Protein AF-A0A1G9PN76-F1 (afdb_monomer)

Organism: NCBI:txid682956

Radius of gyration: 14.95 Å; Cα contacts (8 Å, |Δi|>4): 45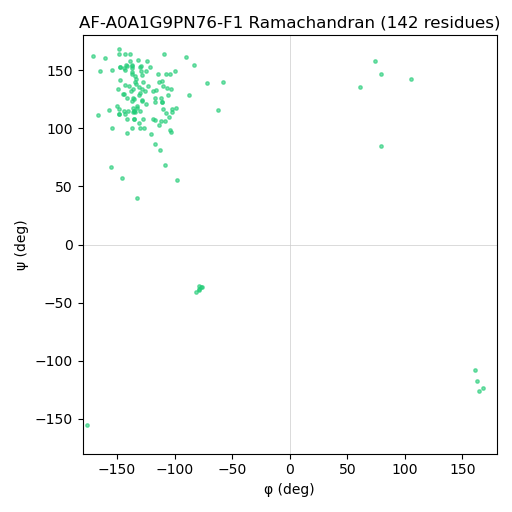3; chains: 1; bounding box: 41×38×33 Å

Sequence (144 aa):
MVYSEITAESTFDFAPSKLNEQMRGKSTFDFAPSELDEEMKGKSTFDFVRSDLNEEMRGKSTFDFVRSELDEQMRGKSTFDFVRSELNEEIKGKSTFDFVRSELNEEMKGKSTFDFVRSELDEEMKGKSTFDFVRSELNKELEH

Foldseek 3Di:
DDEDEEEDAEDDDEDEDEYAYEEAEHEAEEYPEYEYHYEYHYDYEYEHAHYEYEYEYAEHYEYEYAEYEEEYEYHYEYEYEYAEYEYEYEYHEEYEYEYNEYEYAYEYAEEYEYEYAEYEDDYHDNYHYYYDYVDYDDDDDYDD

Structure (mmCIF, N/CA/C/O backbone):
data_AF-A0A1G9PN76-F1
#
_entry.id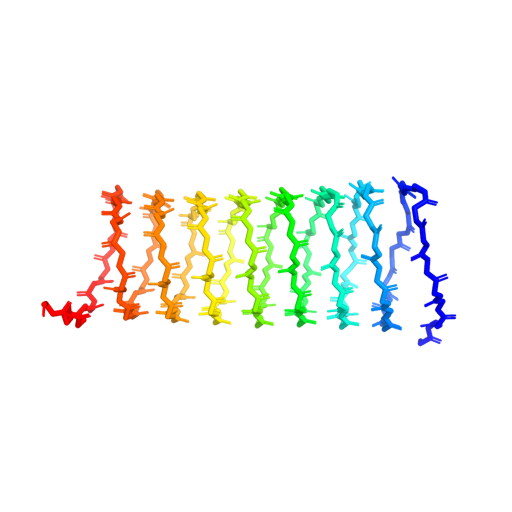   AF-A0A1G9PN76-F1
#
loop_
_atom_site.group_PDB
_atom_site.id
_atom_site.type_symbol
_atom_site.label_atom_id
_atom_site.label_alt_id
_atom_site.label_comp_id
_atom_site.label_asym_id
_atom_site.label_entity_id
_atom_site.label_seq_id
_atom_site.pdbx_PDB_ins_code
_atom_site.Cartn_x
_atom_site.Cartn_y
_atom_site.Cartn_z
_atom_site.occupancy
_atom_site.B_iso_or_equiv
_atom_site.auth_seq_id
_atom_site.auth_comp_id
_atom_site.auth_asym_id
_atom_site.auth_atom_id
_atom_site.pdbx_PDB_model_num
ATOM 1 N N . MET A 1 1 ? 24.007 2.842 1.752 1.00 43.41 1 MET A N 1
ATOM 2 C CA . MET A 1 1 ? 23.333 3.952 2.439 1.00 43.41 1 MET A CA 1
ATOM 3 C C . MET A 1 1 ? 23.432 5.163 1.540 1.00 43.41 1 MET A C 1
ATOM 5 O O . MET A 1 1 ? 24.507 5.740 1.408 1.00 43.41 1 MET A O 1
ATOM 9 N N . VAL A 1 2 ? 22.342 5.429 0.833 1.00 45.22 2 VAL A N 1
ATOM 10 C CA . VAL A 1 2 ? 22.110 6.659 0.072 1.00 45.22 2 VAL A CA 1
ATOM 11 C C . VAL A 1 2 ? 21.118 7.476 0.902 1.00 45.22 2 VAL A C 1
ATOM 13 O O . VAL A 1 2 ? 20.311 6.878 1.610 1.00 45.22 2 VAL A O 1
ATOM 16 N N . TYR A 1 3 ? 21.238 8.800 0.865 1.00 46.28 3 TYR A N 1
ATOM 17 C CA . TYR A 1 3 ? 20.315 9.724 1.520 1.00 46.28 3 TYR A CA 1
ATOM 18 C C . TYR A 1 3 ? 19.859 10.752 0.484 1.00 46.28 3 TYR A C 1
ATOM 20 O O . TYR A 1 3 ? 20.703 11.461 -0.076 1.00 46.28 3 TYR A O 1
ATOM 28 N N . SER A 1 4 ? 18.552 10.868 0.284 1.00 51.44 4 SER A N 1
ATOM 29 C CA . SER A 1 4 ? 17.915 11.923 -0.507 1.00 51.44 4 SER A CA 1
ATOM 30 C C . SER A 1 4 ? 16.637 12.408 0.192 1.00 51.44 4 SER A C 1
ATOM 32 O O . SER A 1 4 ? 16.124 11.788 1.119 1.00 51.44 4 SER A O 1
ATOM 34 N N . GLU A 1 5 ? 16.142 13.569 -0.226 1.00 49.41 5 GLU A N 1
ATOM 35 C CA . GLU A 1 5 ? 14.862 14.125 0.213 1.00 49.41 5 GLU A CA 1
ATOM 36 C C . GLU A 1 5 ? 14.085 14.462 -1.062 1.00 49.41 5 GLU A C 1
ATOM 38 O O . GLU A 1 5 ? 14.466 15.372 -1.805 1.00 49.41 5 GLU A O 1
ATOM 43 N N . ILE A 1 6 ? 13.046 13.683 -1.377 1.00 54.66 6 ILE A N 1
ATOM 44 C CA . ILE A 1 6 ? 12.334 13.781 -2.658 1.00 54.66 6 ILE A CA 1
ATOM 45 C C . ILE A 1 6 ? 10.921 14.339 -2.426 1.00 54.66 6 ILE A C 1
ATOM 47 O O . ILE A 1 6 ? 10.244 14.054 -1.438 1.00 54.66 6 ILE A O 1
ATOM 51 N N . THR A 1 7 ? 10.468 15.201 -3.340 1.00 48.34 7 THR A N 1
ATOM 52 C CA . THR A 1 7 ? 9.266 16.036 -3.163 1.00 48.34 7 THR A CA 1
ATOM 53 C C . THR A 1 7 ? 8.317 16.008 -4.381 1.00 48.34 7 THR A C 1
ATOM 55 O O . THR A 1 7 ? 7.700 17.024 -4.700 1.00 48.34 7 THR A O 1
ATOM 58 N N . ALA A 1 8 ? 8.147 14.812 -4.986 1.00 49.03 8 ALA A N 1
ATOM 59 C CA . ALA A 1 8 ? 7.387 14.466 -6.219 1.00 49.03 8 ALA A CA 1
ATOM 60 C C . ALA A 1 8 ? 8.107 14.780 -7.558 1.00 49.03 8 ALA A C 1
ATOM 62 O O . ALA A 1 8 ? 8.816 15.776 -7.638 1.00 49.03 8 ALA A O 1
ATOM 63 N N . GLU A 1 9 ? 7.969 14.044 -8.677 1.00 51.25 9 GLU A N 1
ATOM 64 C CA . GLU A 1 9 ? 7.242 12.796 -9.037 1.00 51.25 9 GLU A CA 1
ATOM 65 C C . GLU A 1 9 ? 8.240 11.623 -9.263 1.00 51.25 9 GLU A C 1
ATOM 67 O O . GLU A 1 9 ? 9.420 11.895 -9.466 1.00 51.25 9 GLU A O 1
ATOM 72 N N . SER A 1 10 ? 7.816 10.342 -9.287 1.00 50.22 10 SER A N 1
ATOM 73 C CA . SER A 1 10 ? 8.769 9.200 -9.178 1.00 50.22 10 SER A CA 1
ATOM 74 C C . SER A 1 10 ? 8.572 7.982 -10.118 1.00 50.22 10 SER A C 1
ATOM 76 O O . SER A 1 10 ? 7.445 7.627 -10.484 1.00 50.22 10 SER A O 1
ATOM 78 N N . THR A 1 11 ? 9.683 7.317 -10.489 1.00 45.91 11 THR A N 1
ATOM 79 C CA . THR A 1 11 ? 9.830 6.113 -11.364 1.00 45.91 11 THR A CA 1
ATOM 80 C C . THR A 1 11 ? 11.252 5.517 -11.184 1.00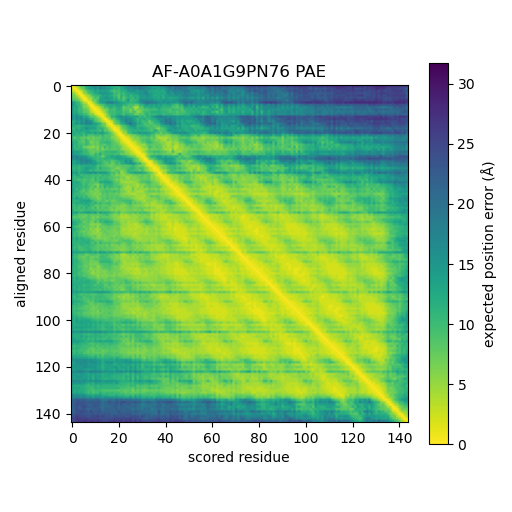 45.91 11 THR A C 1
ATOM 82 O O . THR A 1 11 ? 12.143 6.309 -10.878 1.00 45.91 11 THR A O 1
ATOM 85 N N . PHE A 1 12 ? 11.500 4.194 -11.322 1.00 53.44 12 PHE A N 1
ATOM 86 C CA . PHE A 1 12 ? 12.675 3.557 -10.664 1.00 53.44 12 PHE A CA 1
ATOM 87 C C . PHE A 1 12 ? 13.382 2.348 -11.338 1.00 53.44 12 PHE A C 1
ATOM 89 O O . PHE A 1 12 ? 12.829 1.713 -12.229 1.00 53.44 12 PHE A O 1
ATOM 96 N N . ASP A 1 13 ? 14.604 2.094 -10.824 1.00 47.16 13 ASP A N 1
ATOM 97 C CA . ASP A 1 13 ? 15.635 1.036 -11.013 1.00 47.16 13 ASP A CA 1
ATOM 98 C C . ASP A 1 13 ? 16.568 1.099 -9.751 1.00 47.16 13 ASP A C 1
ATOM 100 O O . ASP A 1 13 ? 16.697 2.189 -9.189 1.00 47.16 13 ASP A O 1
ATOM 104 N N . PHE A 1 14 ? 17.390 0.128 -9.298 1.00 52.97 14 PHE A N 1
ATOM 105 C CA . PHE A 1 14 ? 17.281 -1.341 -9.129 1.00 52.97 14 PHE A CA 1
ATOM 106 C C . PHE A 1 14 ? 18.520 -1.885 -8.326 1.00 52.97 14 PHE A C 1
ATOM 108 O O . PHE A 1 14 ? 19.572 -1.245 -8.320 1.00 52.97 14 PHE A O 1
ATOM 115 N N . ALA A 1 15 ? 18.448 -3.111 -7.762 1.00 49.72 15 ALA A N 1
ATOM 116 C CA . ALA A 1 15 ? 19.549 -3.944 -7.194 1.00 49.72 15 ALA A CA 1
ATOM 117 C C . ALA A 1 15 ? 20.152 -3.533 -5.808 1.00 49.72 15 ALA A C 1
ATOM 119 O O . ALA A 1 15 ? 19.990 -2.393 -5.381 1.00 49.72 15 ALA A O 1
ATOM 120 N N . PRO A 1 16 ? 20.803 -4.454 -5.044 1.00 50.09 16 PRO A N 1
ATOM 121 C CA . PRO A 1 16 ? 20.659 -4.512 -3.585 1.00 50.09 16 PRO A CA 1
ATOM 122 C C . PRO A 1 16 ? 21.129 -3.264 -2.840 1.00 50.09 16 PRO A C 1
ATOM 124 O O . PRO A 1 16 ? 22.319 -2.935 -2.798 1.00 50.09 16 PRO A O 1
ATOM 127 N N . SER A 1 17 ? 20.167 -2.608 -2.197 1.00 52.50 17 SER A N 1
ATOM 128 C CA . SER A 1 17 ? 20.310 -1.282 -1.610 1.00 52.50 17 SER A CA 1
ATOM 129 C C . SER A 1 17 ? 19.729 -1.221 -0.200 1.00 52.50 17 SER A C 1
ATOM 131 O O . SER A 1 17 ? 18.642 -1.732 0.055 1.00 52.50 17 SER A O 1
ATOM 133 N N . LYS A 1 18 ? 20.440 -0.511 0.683 1.00 54.00 18 LYS A N 1
ATOM 134 C CA . LYS A 1 18 ? 19.929 -0.029 1.972 1.00 54.00 18 LYS A CA 1
ATOM 135 C C . LYS A 1 18 ? 19.729 1.484 1.882 1.00 54.00 18 LYS A C 1
ATOM 137 O O . LYS A 1 18 ? 20.725 2.210 1.704 1.00 54.00 18 LYS A O 1
ATOM 142 N N . LEU A 1 19 ? 18.470 1.911 1.945 1.00 57.19 19 LEU A N 1
ATOM 143 C CA . LEU A 1 19 ? 17.972 3.266 1.666 1.00 57.19 19 LEU A CA 1
ATOM 144 C C . LEU A 1 19 ? 17.248 3.822 2.910 1.00 57.19 19 LEU A C 1
ATOM 146 O O . LEU A 1 19 ? 16.815 3.039 3.752 1.00 57.19 19 LEU A O 1
ATOM 150 N N . ASN A 1 20 ? 17.213 5.147 3.081 1.00 54.12 20 ASN A N 1
ATOM 151 C CA . ASN A 1 20 ? 16.581 5.802 4.235 1.00 54.12 20 ASN A CA 1
ATOM 152 C C . ASN A 1 20 ? 16.144 7.233 3.858 1.00 54.12 20 ASN A C 1
ATOM 154 O O . ASN A 1 20 ? 17.011 8.107 3.750 1.00 54.12 20 ASN A O 1
ATOM 158 N N . GLU A 1 21 ? 14.854 7.456 3.566 1.00 55.03 21 GLU A N 1
ATOM 159 C CA . GLU A 1 21 ? 14.353 8.699 2.936 1.00 55.03 21 GLU A CA 1
ATOM 160 C C . GLU A 1 21 ? 12.924 9.119 3.359 1.00 55.03 21 GLU A C 1
ATOM 162 O O . GLU A 1 21 ? 12.196 8.410 4.041 1.00 55.03 21 GLU A O 1
ATOM 167 N N . GLN A 1 22 ? 12.518 10.342 3.007 1.00 56.84 22 GLN A N 1
ATOM 168 C CA . GLN A 1 22 ? 11.268 10.970 3.464 1.00 56.84 22 GLN A CA 1
ATOM 169 C C . GLN A 1 22 ? 10.534 11.590 2.265 1.00 56.84 22 GLN A C 1
ATOM 171 O O . GLN A 1 22 ? 11.080 12.486 1.618 1.00 56.84 22 GLN A O 1
ATOM 176 N N . MET A 1 23 ? 9.316 11.125 1.933 1.00 55.16 23 MET A N 1
ATOM 177 C CA . MET A 1 23 ? 8.806 11.268 0.556 1.00 55.16 23 MET A CA 1
ATOM 178 C C . MET A 1 23 ? 7.312 11.603 0.383 1.00 55.16 23 MET A C 1
ATOM 180 O O . MET A 1 23 ? 6.405 10.781 0.522 1.00 55.16 23 MET A O 1
ATOM 184 N N . ARG A 1 24 ? 7.025 12.845 -0.031 1.00 56.38 24 ARG A N 1
ATOM 185 C CA . ARG A 1 24 ? 5.666 13.408 -0.212 1.00 56.38 24 ARG A CA 1
ATOM 186 C C . ARG A 1 24 ? 5.137 13.394 -1.667 1.00 56.38 24 ARG A C 1
ATOM 188 O O . ARG A 1 24 ? 4.643 14.410 -2.150 1.00 56.38 24 ARG A O 1
ATOM 195 N N . GLY A 1 25 ? 5.105 12.218 -2.304 1.00 60.91 25 GLY A N 1
ATOM 196 C CA . GLY A 1 25 ? 3.938 11.802 -3.112 1.00 60.91 25 GLY A CA 1
ATOM 197 C C . GLY A 1 25 ? 3.992 11.823 -4.658 1.00 60.91 25 GLY A C 1
ATOM 198 O O . GLY A 1 25 ? 4.445 12.771 -5.277 1.00 60.91 25 GLY A O 1
ATOM 199 N N . LYS A 1 26 ? 3.352 10.813 -5.276 1.00 53.91 26 LYS A N 1
ATOM 200 C CA . LYS A 1 26 ? 3.436 10.302 -6.674 1.00 53.91 26 LYS A CA 1
ATOM 201 C C . LYS A 1 26 ? 4.660 9.396 -6.916 1.00 53.91 26 LYS A C 1
ATOM 203 O O . LYS A 1 26 ? 5.652 9.864 -7.470 1.00 53.91 26 LYS A O 1
ATOM 208 N N . SER A 1 27 ? 4.541 8.100 -6.608 1.00 53.59 27 SER A N 1
ATOM 209 C CA . SER A 1 27 ? 5.613 7.082 -6.715 1.00 53.59 27 SER A CA 1
ATOM 210 C C . SER A 1 27 ? 5.197 5.803 -7.486 1.00 53.59 27 SER A C 1
ATOM 212 O O . SER A 1 27 ? 4.001 5.499 -7.531 1.00 53.59 27 SER A O 1
ATOM 214 N N . THR A 1 28 ? 6.167 5.094 -8.105 1.00 52.50 28 THR A N 1
ATOM 215 C CA . THR A 1 28 ? 5.977 3.974 -9.074 1.00 52.50 28 THR A CA 1
ATOM 216 C C . THR A 1 28 ? 7.170 2.955 -9.181 1.00 52.50 28 THR A C 1
ATOM 218 O O . THR A 1 28 ? 7.851 2.946 -10.205 1.00 52.50 28 THR A O 1
ATOM 221 N N . PHE A 1 29 ? 7.484 2.164 -8.137 1.00 58.03 29 PHE A N 1
ATOM 222 C CA . PHE A 1 29 ? 8.728 1.355 -7.920 1.00 58.03 29 PHE A CA 1
ATOM 223 C C . PHE A 1 29 ? 8.775 -0.106 -8.437 1.00 58.03 29 PHE A C 1
ATOM 225 O O . PHE A 1 29 ? 7.727 -0.717 -8.612 1.00 58.03 29 PHE A O 1
ATOM 232 N N . ASP A 1 30 ? 10.007 -0.645 -8.572 1.00 53.62 30 ASP A N 1
ATOM 233 C CA . ASP A 1 30 ? 10.386 -2.073 -8.735 1.00 53.62 30 ASP A CA 1
ATOM 234 C C . ASP A 1 30 ? 11.789 -2.328 -8.091 1.00 53.62 30 ASP A C 1
ATOM 236 O O . ASP A 1 30 ? 12.702 -1.511 -8.262 1.00 53.62 30 ASP A O 1
ATOM 240 N N . PHE A 1 31 ? 11.973 -3.402 -7.303 1.00 56.97 31 PHE A N 1
ATOM 241 C CA . PHE A 1 31 ? 13.171 -3.643 -6.467 1.00 56.97 31 PHE A CA 1
ATOM 242 C C . PHE A 1 31 ? 13.568 -5.124 -6.280 1.00 56.97 31 PHE A C 1
ATOM 244 O O . PHE A 1 31 ? 12.743 -6.036 -6.201 1.00 56.97 31 PHE A O 1
ATOM 251 N N . ALA A 1 32 ? 14.873 -5.351 -6.056 1.00 56.34 32 ALA A N 1
ATOM 252 C CA . ALA A 1 32 ? 15.424 -6.641 -5.631 1.00 56.34 32 ALA A CA 1
ATOM 253 C C . ALA A 1 32 ? 16.760 -6.508 -4.867 1.00 56.34 32 ALA A C 1
ATOM 255 O O . ALA A 1 32 ? 17.609 -5.697 -5.240 1.00 56.34 32 ALA A O 1
ATOM 256 N N . PRO A 1 33 ? 17.033 -7.439 -3.937 1.00 56.53 33 PRO A N 1
ATOM 257 C CA . PRO A 1 33 ? 16.494 -7.388 -2.579 1.00 56.53 33 PRO A CA 1
ATOM 258 C C . PRO A 1 33 ? 16.875 -6.089 -1.836 1.00 56.53 33 PRO A C 1
ATOM 260 O O . PRO A 1 33 ? 18.018 -5.640 -1.940 1.00 56.53 33 PRO A O 1
ATOM 263 N N . SER A 1 34 ? 15.950 -5.507 -1.071 1.00 61.09 34 SER A N 1
ATOM 264 C CA . SER A 1 34 ? 16.123 -4.191 -0.426 1.00 61.09 34 SER A CA 1
ATOM 265 C C . SER A 1 34 ? 15.813 -4.189 1.076 1.00 61.09 34 SER A C 1
ATOM 267 O O . SER A 1 34 ? 14.949 -4.923 1.541 1.00 61.09 34 SER A O 1
ATOM 269 N N . GLU A 1 35 ? 16.506 -3.317 1.812 1.00 61.53 35 GLU A N 1
ATOM 270 C CA . GLU A 1 35 ? 16.108 -2.866 3.154 1.00 61.53 35 GLU A CA 1
ATOM 271 C C . GLU A 1 35 ? 15.730 -1.383 3.049 1.00 61.53 35 GLU A C 1
ATOM 273 O O . GLU A 1 35 ? 16.533 -0.583 2.539 1.00 61.53 35 GLU A O 1
ATOM 278 N N . LEU A 1 36 ? 14.529 -1.023 3.504 1.00 63.03 36 LEU A N 1
ATOM 279 C CA . LEU A 1 36 ? 13.935 0.296 3.281 1.00 63.03 36 LEU A CA 1
ATOM 280 C C . LEU A 1 36 ? 13.285 0.844 4.565 1.00 63.03 36 LEU A C 1
ATOM 282 O O . LEU A 1 36 ? 12.592 0.122 5.276 1.00 63.03 36 LEU A O 1
ATOM 286 N N . ASP A 1 37 ? 13.564 2.114 4.863 1.00 63.03 37 ASP A N 1
ATOM 287 C CA . ASP A 1 37 ? 13.140 2.834 6.071 1.00 63.03 37 ASP A CA 1
ATOM 288 C C . ASP A 1 37 ? 12.683 4.246 5.647 1.00 63.03 37 ASP A C 1
ATOM 290 O O . ASP A 1 37 ? 13.536 5.088 5.346 1.00 63.03 37 ASP A O 1
ATOM 294 N N . GLU A 1 38 ? 11.370 4.498 5.517 1.00 65.94 38 GLU A N 1
ATOM 295 C CA . GLU A 1 38 ? 10.835 5.764 4.963 1.00 65.94 38 GLU A CA 1
ATOM 296 C C . GLU A 1 38 ? 9.604 6.368 5.687 1.00 65.94 38 GLU A C 1
ATOM 298 O O . GLU A 1 38 ? 8.802 5.698 6.329 1.00 65.94 38 GLU A O 1
ATOM 303 N N . GLU A 1 39 ? 9.373 7.679 5.524 1.00 63.34 39 GLU A N 1
ATOM 304 C CA . GLU A 1 39 ? 8.068 8.313 5.819 1.00 63.34 39 GLU A CA 1
ATOM 305 C C . GLU A 1 39 ? 7.426 8.822 4.520 1.00 63.34 39 GLU A C 1
ATOM 307 O O . GLU A 1 39 ? 7.757 9.902 4.015 1.00 63.34 39 GLU A O 1
ATOM 312 N N . MET A 1 40 ? 6.438 8.090 4.006 1.00 60.34 40 MET A N 1
ATOM 313 C CA . MET A 1 40 ? 5.788 8.396 2.732 1.00 60.34 40 MET A CA 1
ATOM 314 C C . MET A 1 40 ? 4.451 9.116 2.853 1.00 60.34 40 MET A C 1
ATOM 316 O O . MET A 1 40 ? 3.664 8.896 3.772 1.00 60.34 40 MET A O 1
ATOM 320 N N . LYS A 1 41 ? 4.122 9.959 1.864 1.00 59.56 41 LYS A N 1
ATOM 321 C CA . LYS A 1 41 ? 2.867 10.731 1.822 1.00 59.56 41 LYS A CA 1
ATOM 322 C C . LYS A 1 41 ? 2.281 10.956 0.411 1.00 59.56 41 LYS A C 1
ATOM 324 O O . LYS A 1 41 ? 2.006 12.085 0.021 1.00 59.56 41 LYS A O 1
ATOM 329 N N . GLY A 1 42 ? 2.025 9.854 -0.309 1.00 63.78 42 GLY A N 1
ATOM 330 C CA . GLY A 1 42 ? 0.924 9.641 -1.277 1.00 63.78 42 GLY A CA 1
ATOM 331 C C . GLY A 1 42 ? 0.810 10.527 -2.543 1.00 63.78 42 GLY A C 1
ATOM 332 O O . GLY A 1 42 ? 0.790 11.747 -2.495 1.00 63.78 42 GLY A O 1
ATOM 333 N N . LYS A 1 43 ? 0.555 9.997 -3.743 1.00 61.16 43 LYS A N 1
ATOM 334 C CA . LYS A 1 43 ? 0.233 8.605 -4.106 1.00 61.16 43 LYS A CA 1
ATOM 335 C C . LYS A 1 43 ? 1.484 7.737 -4.253 1.00 61.16 43 LYS A C 1
ATOM 337 O O . LYS A 1 43 ? 2.487 8.288 -4.676 1.00 61.16 43 LYS A O 1
ATOM 342 N N . SER A 1 44 ? 1.403 6.427 -4.065 1.00 66.00 44 SER A N 1
ATOM 343 C CA . SER A 1 44 ? 2.541 5.528 -4.309 1.00 66.00 44 SER A CA 1
ATOM 344 C C . SER A 1 44 ? 2.101 4.198 -4.938 1.00 66.00 44 SER A C 1
ATOM 346 O O . SER A 1 44 ? 0.950 3.800 -4.764 1.00 66.00 44 SER A O 1
ATOM 348 N N . THR A 1 45 ? 3.002 3.554 -5.683 1.00 73.06 45 THR A N 1
ATOM 349 C CA . THR A 1 45 ? 2.851 2.238 -6.332 1.00 73.06 45 THR A CA 1
ATOM 350 C C . THR A 1 45 ? 4.198 1.517 -6.238 1.00 73.06 45 THR A C 1
ATOM 352 O O . THR A 1 45 ? 5.206 2.187 -6.479 1.00 73.06 45 THR A O 1
ATOM 355 N N . PHE A 1 46 ? 4.240 0.221 -5.923 1.00 72.00 46 PHE A N 1
ATOM 356 C CA . PHE A 1 46 ? 5.486 -0.557 -5.806 1.00 72.00 46 PHE A CA 1
ATOM 357 C C . PHE A 1 46 ? 5.301 -2.017 -6.218 1.00 72.00 46 PHE A C 1
ATOM 359 O O . PHE A 1 46 ? 4.213 -2.561 -6.039 1.00 72.00 46 PHE A O 1
ATOM 366 N N . ASP A 1 47 ? 6.393 -2.624 -6.672 1.00 71.88 47 ASP A N 1
ATOM 367 C CA . ASP A 1 47 ? 6.598 -4.064 -6.833 1.00 71.88 47 ASP A CA 1
ATOM 368 C C . AS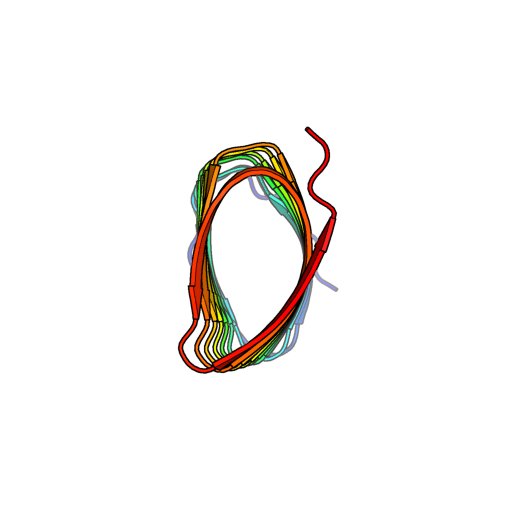P A 1 47 ? 7.919 -4.439 -6.124 1.00 71.88 47 ASP A C 1
ATOM 370 O O . ASP A 1 47 ? 8.924 -3.725 -6.237 1.00 71.88 47 ASP A O 1
ATOM 374 N N . PHE A 1 48 ? 7.914 -5.507 -5.330 1.00 70.62 48 PHE A N 1
ATOM 375 C CA . PHE A 1 48 ? 9.043 -5.914 -4.494 1.00 70.62 48 PHE A CA 1
ATOM 376 C C . PHE A 1 48 ? 9.221 -7.441 -4.487 1.00 70.62 48 PHE A C 1
ATOM 378 O O . PHE A 1 48 ? 8.425 -8.196 -3.919 1.00 70.62 48 PHE A O 1
ATOM 385 N N . VAL A 1 49 ? 10.345 -7.927 -5.026 1.00 69.75 49 VAL A N 1
ATOM 386 C CA . VAL A 1 49 ? 10.625 -9.377 -5.066 1.00 69.75 49 VAL A CA 1
ATOM 387 C C . VAL A 1 49 ? 11.087 -9.928 -3.709 1.00 69.75 49 VAL A C 1
ATOM 389 O O . VAL A 1 49 ? 10.778 -11.070 -3.355 1.00 69.75 49 VAL A O 1
ATOM 392 N N . ARG A 1 50 ? 11.868 -9.144 -2.956 1.00 71.94 50 ARG A N 1
ATOM 393 C CA . ARG A 1 50 ? 12.253 -9.460 -1.574 1.00 71.94 50 ARG A CA 1
ATOM 394 C C . ARG A 1 50 ? 12.641 -8.199 -0.808 1.00 71.94 50 ARG A C 1
ATOM 396 O O . ARG A 1 50 ? 13.690 -7.632 -1.121 1.00 71.94 50 ARG A O 1
ATOM 403 N N . SER A 1 51 ? 11.882 -7.844 0.222 1.00 68.62 51 SER A N 1
ATOM 404 C CA . SER A 1 51 ? 12.122 -6.604 0.964 1.00 68.62 51 SER A CA 1
ATOM 405 C C . SER A 1 51 ? 11.778 -6.698 2.437 1.00 68.62 51 SER A C 1
ATOM 407 O O . SER A 1 51 ? 10.758 -7.277 2.795 1.00 68.62 51 SER A O 1
ATOM 409 N N . ASP A 1 52 ? 12.609 -6.061 3.251 1.00 71.44 52 ASP A N 1
ATOM 410 C CA . ASP A 1 52 ? 12.352 -5.848 4.669 1.00 71.44 52 ASP A CA 1
ATOM 411 C C . ASP A 1 52 ? 12.098 -4.331 4.821 1.00 71.44 52 ASP A C 1
ATOM 413 O O . ASP A 1 52 ? 12.950 -3.516 4.436 1.00 71.44 52 ASP A O 1
ATOM 417 N N . LEU A 1 53 ? 10.888 -3.954 5.246 1.00 68.12 53 LEU A N 1
ATOM 418 C CA . LEU A 1 53 ? 10.320 -2.614 5.057 1.00 68.12 53 LEU A CA 1
ATOM 419 C C . LEU A 1 53 ? 9.741 -2.050 6.365 1.00 68.12 53 LEU A C 1
ATOM 421 O O . LEU A 1 53 ? 8.943 -2.707 7.028 1.00 68.12 53 LEU A O 1
ATOM 425 N N . ASN A 1 54 ? 10.140 -0.825 6.713 1.00 74.88 54 ASN A N 1
ATOM 426 C CA . ASN A 1 54 ? 9.676 -0.096 7.895 1.00 74.88 54 ASN A CA 1
ATOM 427 C C . ASN A 1 54 ? 9.245 1.327 7.497 1.00 74.88 54 ASN A C 1
ATOM 429 O O . ASN A 1 54 ? 10.107 2.164 7.230 1.00 74.88 54 ASN A O 1
ATOM 433 N N . GLU A 1 55 ? 7.940 1.628 7.429 1.00 69.19 55 GLU A N 1
ATOM 434 C CA . GLU A 1 55 ? 7.466 2.950 6.966 1.00 69.19 55 GLU A CA 1
ATOM 435 C C . GLU A 1 55 ? 6.317 3.596 7.770 1.00 69.19 55 GLU A C 1
ATOM 437 O O . GLU A 1 55 ? 5.419 2.940 8.299 1.00 69.19 55 GLU A O 1
ATOM 442 N N . GLU A 1 56 ? 6.262 4.940 7.771 1.00 76.06 56 GLU A N 1
ATOM 443 C CA . GLU A 1 56 ? 5.010 5.673 8.042 1.00 76.06 56 GLU A CA 1
ATOM 444 C C . GLU A 1 56 ? 4.386 6.238 6.755 1.00 76.06 56 GLU A C 1
ATOM 446 O O . GLU A 1 56 ? 4.680 7.351 6.301 1.00 76.06 56 GLU A O 1
ATOM 451 N N . MET A 1 57 ? 3.404 5.514 6.232 1.00 73.38 57 MET A N 1
ATOM 452 C CA . MET A 1 57 ? 2.634 5.860 5.045 1.00 73.38 57 MET A CA 1
ATOM 453 C C . MET A 1 57 ? 1.406 6.735 5.334 1.00 73.38 57 MET A C 1
ATOM 455 O O . MET A 1 57 ? 0.509 6.350 6.084 1.00 73.38 57 MET A O 1
ATOM 459 N N . ARG A 1 58 ? 1.221 7.870 4.635 1.00 78.88 58 ARG A N 1
ATOM 460 C CA . ARG A 1 58 ? -0.086 8.573 4.608 1.00 78.88 58 ARG A CA 1
ATOM 461 C C . ARG A 1 58 ? -0.555 9.045 3.230 1.00 78.88 58 ARG A C 1
ATOM 463 O O . ARG A 1 58 ? -0.114 10.075 2.727 1.00 78.88 58 ARG A O 1
ATOM 470 N N . GLY A 1 59 ? -1.573 8.401 2.656 1.00 81.25 59 GLY A N 1
ATOM 471 C CA . GLY A 1 59 ? -2.242 8.943 1.468 1.00 81.25 59 GLY A CA 1
ATOM 472 C C . GLY A 1 59 ? -3.045 7.938 0.655 1.00 81.25 59 GLY A C 1
ATOM 473 O O . GLY A 1 59 ? -4.158 7.575 1.037 1.00 81.25 59 GLY A O 1
ATOM 474 N N . LYS A 1 60 ? -2.524 7.586 -0.523 1.00 81.25 60 LYS A N 1
ATOM 475 C CA . LYS A 1 60 ? -3.089 6.575 -1.421 1.00 81.25 60 LYS A CA 1
ATOM 476 C C . LYS A 1 60 ? -1.971 5.675 -1.930 1.00 81.25 60 LYS A C 1
ATOM 478 O O . LYS A 1 60 ? -1.153 6.186 -2.689 1.00 81.25 60 LYS A O 1
ATOM 483 N N . SER A 1 61 ? -1.969 4.400 -1.580 1.00 78.88 61 SER A N 1
ATOM 484 C CA . SER A 1 61 ? -0.859 3.504 -1.917 1.00 78.88 61 SER A CA 1
ATOM 485 C C . SER A 1 61 ? -1.346 2.215 -2.571 1.00 78.88 61 SER A C 1
ATOM 487 O O . SER A 1 61 ? -2.487 1.796 -2.361 1.00 78.88 61 SER A O 1
ATOM 489 N N . THR A 1 62 ? -0.495 1.617 -3.394 1.00 83.75 62 THR A N 1
ATOM 490 C CA . THR A 1 62 ? -0.698 0.298 -3.992 1.00 83.75 62 THR A CA 1
ATOM 491 C C . THR A 1 62 ? 0.631 -0.449 -3.983 1.00 83.75 62 THR A C 1
ATOM 493 O O . THR A 1 62 ? 1.650 0.157 -4.297 1.00 83.75 62 THR A O 1
ATOM 496 N N . PHE A 1 63 ? 0.639 -1.725 -3.625 1.00 79.12 63 PHE A N 1
ATOM 497 C CA . PHE A 1 63 ? 1.860 -2.522 -3.555 1.00 79.12 63 PHE A CA 1
ATOM 498 C C . PHE A 1 63 ? 1.616 -3.957 -4.021 1.00 79.12 63 PHE A C 1
ATOM 500 O O . PHE A 1 63 ? 0.525 -4.487 -3.812 1.00 79.12 63 PHE A O 1
ATOM 507 N N . ASP A 1 64 ? 2.653 -4.566 -4.582 1.00 83.06 64 ASP A N 1
ATOM 508 C CA . ASP A 1 64 ? 2.785 -5.999 -4.840 1.00 83.06 64 ASP A CA 1
ATOM 509 C C . ASP A 1 64 ? 4.098 -6.482 -4.192 1.00 83.06 64 ASP A C 1
ATOM 511 O O . ASP A 1 64 ? 5.138 -5.825 -4.312 1.00 83.06 64 ASP A O 1
ATOM 515 N N . PHE A 1 65 ? 4.047 -7.586 -3.447 1.00 80.69 65 PHE A N 1
ATOM 516 C CA . PHE A 1 65 ? 5.183 -8.146 -2.718 1.00 80.69 65 PHE A CA 1
ATOM 517 C C . PHE A 1 65 ? 5.254 -9.670 -2.880 1.00 80.69 65 PHE A C 1
ATOM 519 O O . PHE A 1 65 ? 4.421 -10.427 -2.371 1.00 80.69 65 PHE A O 1
ATOM 526 N N . VAL A 1 66 ? 6.339 -10.168 -3.479 1.00 80.88 66 VAL A N 1
ATOM 527 C CA . VAL A 1 66 ? 6.569 -11.620 -3.607 1.00 80.88 66 VAL A CA 1
ATOM 528 C C . VAL A 1 66 ? 7.099 -12.231 -2.304 1.00 80.88 66 VAL A C 1
ATOM 530 O O . VAL A 1 66 ? 6.773 -13.375 -1.963 1.00 80.88 66 VAL A O 1
ATOM 533 N N . ARG A 1 67 ? 7.935 -11.485 -1.573 1.00 80.25 67 ARG A N 1
ATOM 534 C CA . ARG A 1 67 ? 8.377 -11.833 -0.219 1.00 80.25 67 ARG A CA 1
ATOM 535 C C . ARG A 1 67 ? 8.674 -10.579 0.602 1.00 80.25 67 ARG A C 1
ATOM 537 O O . ARG A 1 67 ? 9.619 -9.871 0.265 1.00 80.25 67 ARG A O 1
ATOM 544 N N . SER A 1 68 ? 7.972 -10.371 1.707 1.00 75.69 68 SER A N 1
ATOM 545 C CA . SER A 1 68 ? 8.212 -9.224 2.587 1.00 75.69 68 SER A CA 1
ATOM 546 C C . SER A 1 68 ? 8.197 -9.549 4.078 1.00 75.69 68 SER A C 1
ATOM 548 O O . SER A 1 68 ? 7.543 -10.495 4.514 1.00 75.69 68 SER A O 1
ATOM 550 N N . GLU A 1 69 ? 8.918 -8.733 4.838 1.00 79.38 69 GLU A N 1
ATOM 551 C CA . GLU A 1 69 ? 8.690 -8.487 6.263 1.00 79.38 69 GLU A CA 1
ATOM 552 C C . GLU A 1 69 ? 8.342 -6.995 6.390 1.00 79.38 69 GLU A C 1
ATOM 554 O O . GLU A 1 69 ? 9.051 -6.159 5.819 1.00 79.38 69 GLU A O 1
ATOM 559 N N . LEU A 1 70 ? 7.212 -6.672 7.024 1.00 72.56 70 LEU A N 1
ATOM 560 C CA . LEU A 1 70 ? 6.609 -5.337 6.977 1.00 72.56 70 LEU A CA 1
ATOM 561 C C . LEU A 1 70 ? 6.208 -4.841 8.372 1.00 72.56 70 LEU A C 1
ATOM 563 O O . LEU A 1 70 ? 5.365 -5.460 9.019 1.00 72.56 70 LEU A O 1
ATOM 567 N N . ASP A 1 71 ? 6.788 -3.720 8.807 1.00 80.75 71 ASP A N 1
ATOM 568 C CA . ASP A 1 71 ? 6.426 -3.005 10.041 1.00 80.75 71 ASP A CA 1
ATOM 569 C C . ASP A 1 71 ? 5.988 -1.573 9.676 1.00 80.75 71 ASP A C 1
ATOM 571 O O . ASP A 1 71 ? 6.818 -0.692 9.445 1.00 80.75 71 ASP A O 1
ATOM 575 N N . GLU A 1 72 ? 4.681 -1.333 9.518 1.00 72.06 72 GLU A N 1
ATOM 576 C CA . GLU A 1 72 ? 4.165 -0.064 8.975 1.00 72.06 72 GLU A CA 1
ATOM 577 C C . GLU A 1 72 ? 3.085 0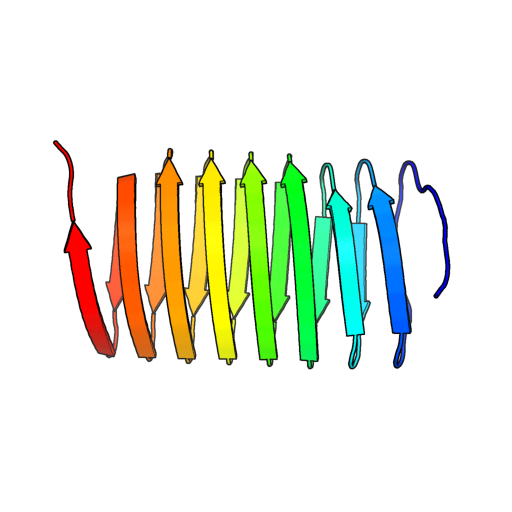.624 9.823 1.00 72.06 72 GLU A C 1
ATOM 579 O O . GLU A 1 72 ? 2.174 0.028 10.402 1.00 72.06 72 GLU A O 1
ATOM 584 N N . GLN A 1 73 ? 3.113 1.960 9.799 1.00 81.06 73 GLN A N 1
ATOM 585 C CA . GLN A 1 73 ? 1.989 2.791 10.230 1.00 81.06 73 GLN A CA 1
ATOM 586 C C . GLN A 1 73 ? 1.313 3.454 9.039 1.00 81.06 73 GLN A C 1
ATOM 588 O O . GLN A 1 73 ? 1.777 4.456 8.487 1.00 81.06 73 GLN A O 1
ATOM 593 N N . MET A 1 74 ? 0.135 2.946 8.694 1.00 78.75 74 MET A N 1
ATOM 594 C CA . MET A 1 74 ? -0.596 3.368 7.511 1.00 78.75 74 MET A CA 1
ATOM 595 C C . MET A 1 74 ? -1.762 4.297 7.818 1.00 78.75 74 MET A C 1
ATOM 597 O O . MET A 1 74 ? -2.620 4.027 8.656 1.00 78.75 74 MET A O 1
ATOM 601 N N . ARG A 1 75 ? -1.892 5.388 7.057 1.00 83.56 75 ARG A N 1
ATOM 602 C CA . ARG A 1 75 ? -3.016 6.322 7.195 1.00 83.56 75 ARG A CA 1
ATOM 603 C C . ARG A 1 75 ? -3.541 6.865 5.872 1.00 83.56 75 ARG A C 1
ATOM 605 O O . ARG A 1 75 ? -3.104 7.907 5.381 1.00 83.56 75 ARG A O 1
ATOM 612 N N . GLY A 1 76 ? -4.585 6.243 5.331 1.00 85.12 76 GLY A N 1
ATOM 613 C CA . GLY A 1 76 ? -5.265 6.785 4.155 1.00 85.12 76 GLY A CA 1
ATOM 614 C C . GLY A 1 76 ? -6.137 5.781 3.421 1.00 85.12 76 GLY A C 1
ATOM 615 O O . GLY A 1 76 ? -7.156 5.333 3.952 1.00 85.12 76 GLY A O 1
ATOM 616 N N . LYS A 1 77 ? -5.784 5.502 2.165 1.00 86.69 77 LYS A N 1
ATOM 617 C CA . LYS A 1 77 ? -6.351 4.402 1.390 1.00 86.69 77 LYS A CA 1
ATOM 618 C C . LYS A 1 77 ? -5.244 3.548 0.794 1.00 86.69 77 LYS A C 1
ATOM 620 O O . LYS A 1 77 ? -4.469 4.093 0.017 1.00 86.69 77 LYS A O 1
ATOM 625 N N . SER A 1 78 ? -5.229 2.254 1.059 1.00 83.69 78 SER A N 1
ATOM 626 C CA . SER A 1 78 ? -4.156 1.391 0.564 1.00 83.69 78 SER A CA 1
ATOM 627 C C . SER A 1 78 ? -4.699 0.123 -0.084 1.00 83.69 78 SER A C 1
ATOM 629 O O . SER A 1 78 ? -5.858 -0.252 0.122 1.00 83.69 78 SER A O 1
ATOM 631 N N . THR A 1 79 ? -3.889 -0.498 -0.931 1.00 88.19 79 THR A N 1
ATOM 632 C CA . THR A 1 79 ? -4.191 -1.776 -1.579 1.00 88.19 79 THR A CA 1
ATOM 633 C C . THR A 1 79 ? -2.903 -2.573 -1.687 1.00 88.19 79 THR A C 1
ATOM 635 O O . THR A 1 79 ? -1.914 -2.020 -2.157 1.00 88.19 79 THR A O 1
ATOM 638 N N . PHE A 1 80 ? -2.909 -3.827 -1.262 1.00 84.38 80 PHE A N 1
ATOM 639 C CA . PHE A 1 80 ? -1.727 -4.681 -1.281 1.00 84.38 80 PHE A CA 1
ATOM 640 C C . PHE A 1 80 ? -2.057 -6.058 -1.838 1.00 84.38 80 PHE A C 1
ATOM 642 O O . PHE A 1 80 ? -3.139 -6.581 -1.570 1.00 84.38 80 PHE A O 1
ATOM 649 N N . ASP A 1 81 ? -1.096 -6.628 -2.553 1.00 87.88 81 ASP A N 1
ATOM 650 C CA . ASP A 1 81 ? -1.016 -8.045 -2.893 1.00 87.88 81 ASP A CA 1
ATOM 651 C C . ASP A 1 81 ? 0.282 -8.605 -2.284 1.00 87.88 81 ASP A C 1
ATOM 653 O O . ASP A 1 81 ? 1.343 -7.980 -2.376 1.00 87.88 81 ASP A O 1
ATOM 657 N N . PHE A 1 82 ? 0.189 -9.744 -1.600 1.00 84.31 82 PHE A N 1
ATOM 658 C CA . PHE A 1 82 ? 1.298 -10.378 -0.895 1.00 84.31 82 PHE A CA 1
ATOM 659 C C . PHE A 1 82 ? 1.332 -11.887 -1.163 1.00 84.31 82 PHE A C 1
ATOM 661 O O . PHE A 1 82 ? 0.497 -12.662 -0.684 1.00 84.31 82 PHE A O 1
ATOM 668 N N . VAL A 1 83 ? 2.384 -12.363 -1.832 1.00 84.81 83 VAL A N 1
ATOM 669 C CA . VAL A 1 83 ? 2.572 -13.805 -2.066 1.00 84.81 83 VAL A CA 1
ATOM 670 C C . VAL A 1 83 ? 3.124 -14.513 -0.821 1.00 84.81 83 VAL A C 1
ATOM 672 O O . VAL A 1 83 ? 2.746 -15.656 -0.534 1.00 84.81 83 VAL A O 1
ATOM 675 N N . ARG A 1 84 ? 4.040 -13.859 -0.093 1.00 83.69 84 ARG A N 1
ATOM 676 C CA . ARG A 1 84 ? 4.587 -14.309 1.200 1.00 83.69 84 ARG A CA 1
ATOM 677 C C . ARG A 1 84 ? 4.934 -13.119 2.084 1.00 83.69 84 ARG A C 1
ATOM 679 O O . ARG A 1 84 ? 5.913 -12.444 1.783 1.00 83.69 84 ARG A O 1
ATOM 686 N N . SER A 1 85 ? 4.220 -12.918 3.181 1.00 79.44 85 SER A N 1
ATOM 687 C CA . SER A 1 85 ? 4.499 -11.810 4.098 1.00 79.44 85 SER A CA 1
ATOM 688 C C . SER A 1 85 ? 4.449 -12.199 5.570 1.00 79.44 85 SER A C 1
ATOM 690 O O . SER A 1 85 ? 3.660 -13.046 5.983 1.00 79.44 85 SER A O 1
ATOM 692 N N . GLU A 1 86 ? 5.294 -11.542 6.351 1.00 81.88 86 GLU A N 1
ATOM 693 C CA . GLU A 1 86 ? 5.137 -11.370 7.795 1.00 81.88 86 GLU A CA 1
ATOM 694 C C . GLU A 1 86 ? 4.844 -9.875 7.997 1.00 81.88 86 GLU A C 1
ATOM 696 O O . GLU A 1 86 ? 5.580 -9.036 7.471 1.00 81.88 86 GLU A O 1
ATOM 701 N N . LEU A 1 87 ? 3.715 -9.535 8.624 1.00 74.06 87 LEU A N 1
ATOM 702 C CA . LEU A 1 87 ? 3.175 -8.170 8.619 1.00 74.06 87 LEU A CA 1
ATOM 703 C C . LEU A 1 87 ? 2.702 -7.748 10.014 1.00 74.06 87 LEU A C 1
ATOM 705 O O . LEU A 1 87 ? 1.892 -8.432 10.642 1.00 74.06 87 LEU A O 1
ATOM 709 N N . ASN A 1 88 ? 3.213 -6.611 10.477 1.00 81.81 88 ASN A N 1
ATOM 710 C CA . ASN A 1 88 ? 2.941 -6.015 11.778 1.00 81.81 88 ASN A CA 1
ATOM 711 C C . ASN A 1 88 ? 2.575 -4.536 11.589 1.00 81.81 88 ASN A C 1
ATOM 713 O O . ASN A 1 88 ? 3.457 -3.714 11.376 1.00 81.81 88 ASN A O 1
ATOM 717 N N . GLU A 1 89 ? 1.291 -4.170 11.621 1.00 72.56 89 GLU A N 1
ATOM 718 C CA . GLU A 1 89 ? 0.877 -2.812 11.223 1.00 72.56 89 GLU A CA 1
ATOM 719 C C . GLU A 1 89 ? -0.171 -2.151 12.129 1.00 72.56 89 GLU A C 1
ATOM 721 O O . GLU A 1 89 ? -1.019 -2.799 12.748 1.00 72.56 89 GLU A O 1
ATOM 726 N N . GLU A 1 90 ? -0.172 -0.810 12.136 1.00 82.69 90 GLU A N 1
ATOM 727 C CA . GLU A 1 90 ? -1.329 -0.027 12.587 1.00 82.69 90 GLU A CA 1
ATOM 728 C C . GLU A 1 90 ? -1.986 0.723 11.415 1.00 82.69 90 GLU A C 1
ATOM 730 O O . GLU A 1 90 ? -1.510 1.771 10.956 1.00 82.69 90 GLU A O 1
ATOM 735 N N . ILE A 1 91 ? -3.154 0.244 10.977 1.00 78.69 91 ILE A N 1
ATOM 736 C CA . ILE A 1 91 ? -3.877 0.804 9.828 1.00 78.69 91 ILE A CA 1
ATOM 737 C C . ILE A 1 91 ? -4.998 1.748 10.253 1.00 78.69 91 ILE A C 1
ATOM 739 O O . ILE A 1 91 ? -6.035 1.359 10.790 1.00 78.69 91 ILE A O 1
ATOM 743 N N . LYS A 1 92 ? -4.878 3.018 9.867 1.00 84.50 92 LYS A N 1
ATOM 744 C CA . LYS A 1 92 ? -5.867 4.084 10.084 1.00 84.50 92 LYS A CA 1
ATOM 745 C C . LYS A 1 92 ? -6.487 4.574 8.773 1.00 84.50 92 LYS A C 1
ATOM 747 O O . LYS A 1 92 ? -6.115 5.632 8.252 1.00 84.50 92 LYS A O 1
ATOM 752 N N . GLY A 1 93 ? -7.487 3.876 8.229 1.00 85.56 93 GLY A N 1
ATOM 753 C CA . GLY A 1 93 ? -8.162 4.377 7.025 1.00 85.56 93 GLY A CA 1
ATOM 754 C C . GLY A 1 93 ? -9.087 3.412 6.292 1.00 85.56 93 GLY A C 1
ATOM 755 O O . GLY A 1 93 ? -10.095 2.958 6.837 1.00 85.56 93 GLY A O 1
ATOM 756 N N . LYS A 1 94 ? -8.813 3.199 5.001 1.00 87.75 94 LYS A N 1
ATOM 757 C CA . LYS A 1 94 ? -9.472 2.171 4.193 1.00 87.75 94 LYS A CA 1
ATOM 758 C C . LYS A 1 94 ? -8.452 1.320 3.458 1.00 87.75 94 LYS A C 1
ATOM 760 O O . LYS A 1 94 ? -7.827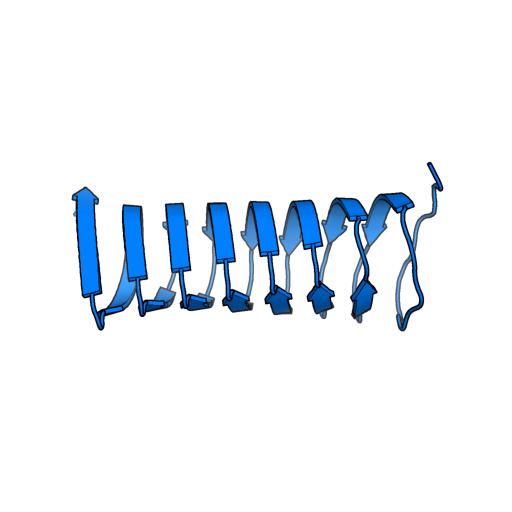 1.849 2.544 1.00 87.75 94 LYS A O 1
ATOM 765 N N . SER A 1 95 ? -8.362 0.040 3.766 1.00 84.06 95 SER A N 1
ATOM 766 C CA . SER A 1 95 ? -7.379 -0.828 3.118 1.00 84.06 95 SER A CA 1
ATOM 767 C C . SER A 1 95 ? -8.025 -2.039 2.460 1.00 84.06 95 SER A C 1
ATOM 769 O O . SER A 1 95 ? -9.162 -2.413 2.761 1.00 84.06 95 SER A O 1
ATOM 771 N N . THR A 1 96 ? -7.321 -2.608 1.494 1.00 89.19 96 THR A N 1
ATOM 772 C CA . THR A 1 96 ? -7.687 -3.859 0.838 1.00 89.19 96 THR A CA 1
ATOM 773 C C . THR A 1 96 ? -6.426 -4.681 0.674 1.00 89.19 96 THR A C 1
ATOM 775 O O . THR A 1 96 ? -5.416 -4.139 0.237 1.00 89.19 96 THR A O 1
ATOM 778 N N . PHE A 1 97 ? -6.491 -5.949 1.039 1.00 84.81 97 PHE A N 1
ATOM 779 C CA . PHE A 1 97 ? -5.351 -6.847 1.040 1.00 84.81 97 PHE A CA 1
ATOM 780 C C . PHE A 1 97 ? -5.727 -8.174 0.398 1.00 84.81 97 PHE A C 1
ATOM 782 O O . PHE A 1 97 ? -6.804 -8.700 0.683 1.00 84.81 97 PHE A O 1
ATOM 789 N N . ASP A 1 98 ? -4.828 -8.698 -0.424 1.00 88.69 98 ASP A N 1
ATOM 790 C CA . ASP A 1 98 ? -4.817 -10.083 -0.881 1.00 88.69 98 ASP A CA 1
ATOM 791 C C . ASP A 1 98 ? -3.534 -10.749 -0.357 1.00 88.69 98 ASP A C 1
ATOM 793 O O . ASP A 1 98 ? -2.451 -10.160 -0.406 1.00 88.69 98 ASP A O 1
ATOM 797 N N . PHE A 1 99 ? -3.664 -11.947 0.208 1.00 84.00 99 PHE A N 1
ATOM 798 C CA . PHE A 1 99 ? -2.574 -12.682 0.840 1.00 84.00 99 PHE A CA 1
ATOM 799 C C . PHE A 1 99 ? -2.591 -14.159 0.431 1.00 84.00 99 PHE A C 1
ATOM 801 O O . PHE A 1 99 ? -3.445 -14.946 0.857 1.00 84.00 99 PHE A O 1
ATOM 808 N N . VAL A 1 100 ? -1.571 -14.603 -0.305 1.00 84.25 100 VAL A N 1
ATOM 809 C CA . VAL A 1 100 ? -1.426 -16.023 -0.673 1.00 84.25 100 VAL A CA 1
ATOM 810 C C . VAL A 1 100 ? -0.858 -16.854 0.483 1.00 84.25 100 VAL A C 1
ATOM 812 O O . VAL A 1 100 ? -1.278 -17.998 0.703 1.00 84.25 100 VAL A O 1
ATOM 815 N N . ARG A 1 101 ? 0.109 -16.300 1.222 1.00 83.00 101 ARG A N 1
ATOM 816 C CA . ARG A 1 101 ? 0.615 -16.859 2.479 1.00 83.00 101 ARG A CA 1
ATOM 817 C C . ARG A 1 101 ? 1.073 -15.742 3.415 1.00 83.00 101 ARG A C 1
ATOM 819 O O . ARG A 1 101 ? 2.073 -15.105 3.103 1.00 83.00 101 ARG A O 1
ATOM 826 N N . SER A 1 102 ? 0.439 -15.584 4.571 1.00 76.94 102 SER A N 1
ATOM 827 C CA . SER A 1 102 ? 0.852 -14.565 5.542 1.00 76.94 102 SER A CA 1
ATOM 828 C C . SER A 1 102 ? 0.753 -14.981 7.005 1.00 76.94 102 SER A C 1
ATOM 830 O O . SER A 1 102 ? -0.037 -15.848 7.376 1.00 76.94 102 SER A O 1
ATOM 832 N N . GLU A 1 103 ? 1.571 -14.331 7.822 1.00 79.75 103 GLU A N 1
ATOM 833 C CA . GLU A 1 103 ? 1.425 -14.242 9.274 1.00 79.75 103 GLU A CA 1
ATOM 834 C C . GLU A 1 103 ? 1.216 -12.751 9.578 1.00 79.75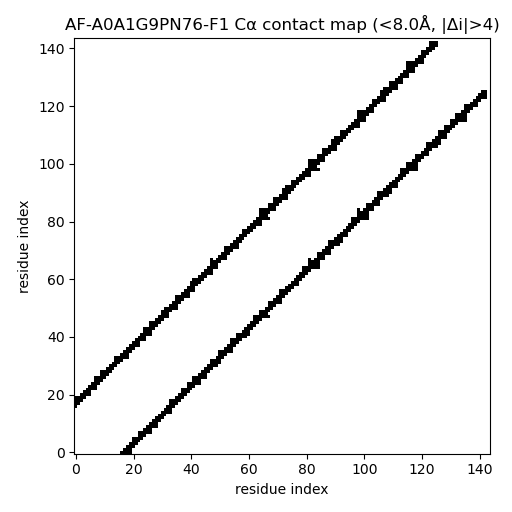 103 GLU A C 1
ATOM 836 O O . GLU A 1 103 ? 1.999 -11.916 9.118 1.00 79.75 103 GLU A O 1
ATOM 841 N N . LEU A 1 104 ? 0.104 -12.406 10.233 1.00 71.56 104 LEU A N 1
ATOM 842 C CA . LEU A 1 104 ? -0.372 -11.023 10.314 1.00 71.56 104 LEU A CA 1
ATOM 843 C C . LEU A 1 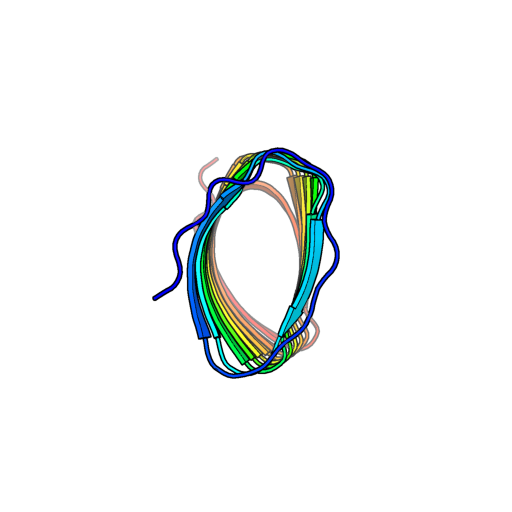104 ? -0.805 -10.662 11.737 1.00 71.56 104 LEU A C 1
ATOM 845 O O . LEU A 1 104 ? -1.648 -11.348 12.319 1.00 71.56 104 LEU A O 1
ATOM 849 N N . ASN A 1 105 ? -0.217 -9.585 12.261 1.00 79.88 105 ASN A N 1
ATOM 850 C CA . ASN A 1 105 ? -0.461 -9.019 13.585 1.00 79.88 105 ASN A CA 1
ATOM 851 C C . ASN A 1 105 ? -0.812 -7.528 13.452 1.00 79.88 105 ASN A C 1
ATOM 853 O O . ASN A 1 105 ? 0.076 -6.700 13.264 1.00 79.88 105 ASN A O 1
ATOM 857 N N . GLU A 1 106 ? -2.092 -7.162 13.522 1.00 70.94 106 GLU A N 1
ATOM 858 C CA . GLU A 1 106 ? -2.524 -5.796 13.179 1.00 70.94 106 GLU A CA 1
ATOM 859 C C . GLU A 1 106 ? -3.490 -5.135 14.170 1.00 70.94 106 GLU A C 1
ATOM 861 O O . GLU A 1 106 ? -4.465 -5.739 14.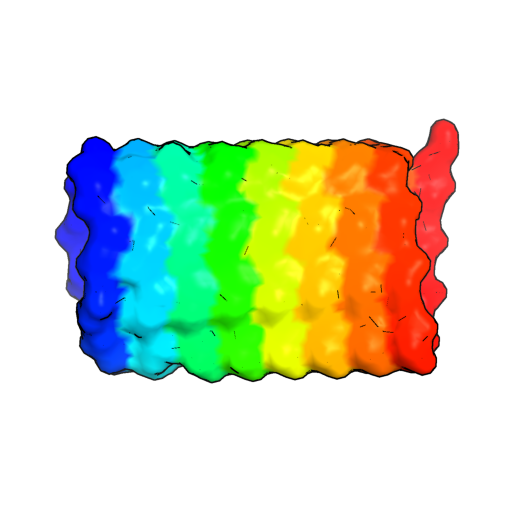622 1.00 70.94 106 GLU A O 1
ATOM 866 N N . GLU A 1 107 ? -3.313 -3.823 14.390 1.00 79.94 107 GLU A N 1
ATOM 867 C CA . GLU A 1 107 ? -4.346 -2.961 14.980 1.00 79.94 107 GLU A CA 1
ATOM 868 C C . GLU A 1 107 ? -5.000 -2.075 13.901 1.00 79.94 107 GLU A C 1
ATOM 870 O O . GLU A 1 107 ? -4.424 -1.103 13.400 1.00 79.94 107 GLU A O 1
ATOM 875 N N . MET A 1 108 ? -6.266 -2.351 13.571 1.00 75.94 108 MET A N 1
ATOM 876 C CA . MET A 1 108 ? -6.969 -1.665 12.482 1.00 75.94 108 MET A CA 1
ATOM 877 C C . MET A 1 108 ? -8.088 -0.736 12.947 1.00 75.94 108 MET A C 1
ATOM 879 O O . MET A 1 108 ? -9.102 -1.146 13.512 1.00 75.94 108 MET A O 1
ATOM 883 N N . LYS A 1 109 ? -7.977 0.539 12.568 1.00 82.69 109 LYS A N 1
ATOM 884 C CA . LYS A 1 109 ? -8.935 1.619 12.844 1.00 82.69 109 LYS A CA 1
ATOM 885 C C . LYS A 1 109 ? -9.523 2.174 11.545 1.00 82.69 109 LYS A C 1
ATOM 887 O O . LYS A 1 109 ? -9.050 3.179 11.003 1.00 82.69 109 LYS A O 1
ATOM 892 N N . GLY A 1 110 ? -10.593 1.560 11.030 1.00 83.94 110 GLY A N 1
ATOM 893 C CA . GLY A 1 110 ? -11.236 2.068 9.810 1.00 83.94 110 GLY A CA 1
ATOM 894 C C . GLY A 1 110 ? -12.199 1.129 9.083 1.00 83.94 110 GLY A C 1
ATOM 895 O O . GLY A 1 110 ? -13.210 0.695 9.639 1.00 83.94 110 GLY A O 1
ATOM 896 N N . LYS A 1 111 ? -11.955 0.909 7.785 1.00 85.56 111 LYS A N 1
ATOM 897 C CA . LYS A 1 111 ? -12.677 -0.079 6.971 1.00 85.56 111 LYS A CA 1
ATOM 898 C C . LYS A 1 111 ? -11.715 -0.901 6.128 1.00 85.56 111 LYS A C 1
ATOM 900 O O . LYS A 1 111 ? -11.152 -0.344 5.189 1.00 85.56 111 LYS A O 1
ATOM 905 N N . SER A 1 112 ? -11.612 -2.192 6.391 1.00 81.94 112 SER A N 1
ATOM 906 C CA . SER A 1 112 ? -10.638 -3.045 5.714 1.00 81.94 112 SER A CA 1
ATOM 907 C C . SER A 1 112 ? -11.310 -4.250 5.054 1.00 81.94 112 SER A C 1
ATOM 909 O O . SER A 1 112 ? -12.355 -4.721 5.508 1.00 81.94 112 SER A O 1
ATOM 911 N N . THR A 1 113 ? -10.739 -4.724 3.954 1.00 87.44 113 THR A N 1
ATOM 912 C CA . THR A 1 113 ? -11.182 -5.937 3.260 1.00 87.44 113 THR A CA 1
ATOM 913 C C . THR A 1 113 ? -9.976 -6.828 3.020 1.00 87.44 113 THR A C 1
ATOM 915 O O . THR A 1 113 ? -8.975 -6.345 2.503 1.00 87.44 113 THR A O 1
ATOM 918 N N . PHE A 1 114 ? -10.101 -8.099 3.375 1.00 82.25 114 PHE A N 1
ATOM 919 C CA . PHE A 1 114 ? -9.048 -9.098 3.254 1.00 82.25 114 PHE A CA 1
ATOM 920 C C . PHE A 1 114 ? -9.521 -10.273 2.417 1.00 82.25 114 PHE A C 1
ATOM 922 O O . PHE A 1 114 ? -10.633 -10.756 2.639 1.00 82.25 114 PHE A O 1
ATOM 929 N N . ASP A 1 115 ? -8.664 -10.739 1.519 1.00 86.88 115 ASP A N 1
ATOM 930 C CA . ASP A 1 115 ? -8.690 -12.094 0.979 1.00 86.88 115 ASP A CA 1
ATOM 931 C C . ASP A 1 115 ? -7.426 -12.826 1.458 1.00 86.88 115 ASP A C 1
ATOM 933 O O . ASP A 1 115 ? -6.348 -12.238 1.563 1.00 86.88 115 ASP A O 1
ATOM 937 N N . PHE A 1 116 ? -7.577 -14.094 1.822 1.00 81.62 116 PHE A N 1
ATOM 938 C CA . PHE A 1 116 ? -6.535 -14.899 2.449 1.00 81.62 116 PHE A CA 1
ATOM 939 C C . PHE A 1 116 ? -6.603 -16.342 1.940 1.00 81.62 116 PHE A C 1
ATOM 941 O O . PHE A 1 116 ? -7.505 -17.119 2.283 1.00 81.62 116 PHE A O 1
ATOM 948 N N . VAL A 1 117 ? -5.586 -16.765 1.190 1.00 82.06 117 VAL A N 1
ATOM 949 C CA . VAL A 1 117 ? -5.473 -18.155 0.729 1.00 82.06 117 VAL A CA 1
ATOM 950 C C . VAL A 1 117 ? -4.898 -19.061 1.821 1.00 82.06 117 VAL A C 1
ATOM 952 O O . VAL A 1 117 ? -5.361 -20.197 1.976 1.00 82.06 117 VAL A O 1
ATOM 955 N N . ARG A 1 118 ? -3.889 -18.580 2.565 1.00 79.44 118 ARG A N 1
ATOM 956 C CA . ARG A 1 118 ? -3.302 -19.235 3.750 1.00 79.44 118 ARG A CA 1
ATOM 957 C C . ARG A 1 118 ? -2.805 -18.209 4.758 1.00 79.44 118 ARG A C 1
ATOM 959 O O . ARG A 1 118 ? -1.797 -17.569 4.487 1.00 79.44 118 ARG A O 1
ATOM 966 N N . SER A 1 119 ? -3.429 -18.110 5.925 1.00 71.00 119 SER A N 1
ATOM 967 C CA . SER A 1 119 ? -2.935 -17.203 6.965 1.00 71.00 119 SER A CA 1
ATOM 968 C C . SER A 1 119 ? -3.086 -17.708 8.390 1.00 71.00 119 SER A C 1
ATOM 970 O O . SER A 1 119 ? -3.992 -18.487 8.703 1.00 71.00 119 SER A O 1
ATOM 972 N N . GLU A 1 120 ? -2.176 -17.220 9.227 1.00 74.19 120 GLU A N 1
ATOM 973 C CA . GLU A 1 120 ? -2.319 -17.135 10.678 1.00 74.19 120 GLU A CA 1
ATOM 974 C C . GLU A 1 120 ? -2.540 -15.658 11.024 1.00 74.19 120 GLU A C 1
ATOM 976 O O . GLU A 1 120 ? -1.897 -14.776 10.446 1.00 74.19 120 GLU A O 1
ATOM 981 N N . LEU A 1 121 ? -3.518 -15.394 11.891 1.00 67.44 121 LEU A N 1
ATOM 982 C CA . LEU A 1 121 ? -4.085 -14.063 12.073 1.00 67.44 121 LEU A CA 1
ATOM 983 C C . LEU A 1 121 ? -4.285 -13.738 13.553 1.00 67.44 121 LEU A C 1
ATOM 985 O O . LEU A 1 121 ? -5.019 -14.462 14.235 1.00 67.44 121 LEU A O 1
ATOM 989 N N . ASP A 1 122 ? -3.686 -12.634 13.995 1.00 74.62 122 ASP A N 1
ATOM 990 C CA . ASP A 1 122 ? -3.972 -11.961 15.261 1.00 74.62 122 ASP A CA 1
ATOM 991 C C . ASP A 1 122 ? -4.314 -10.491 14.957 1.00 74.62 122 ASP A C 1
ATOM 993 O O . ASP A 1 122 ? -3.562 -9.778 14.295 1.00 74.62 122 ASP A O 1
ATOM 997 N N . GLU A 1 123 ? -5.509 -10.043 15.334 1.00 68.94 123 GLU A N 1
ATOM 998 C CA . GLU A 1 123 ? -6.034 -8.740 14.909 1.00 68.94 123 GLU A CA 1
ATOM 999 C C . GLU A 1 123 ? -6.879 -8.080 15.997 1.00 68.94 123 GLU A C 1
ATOM 1001 O O . GLU A 1 123 ? -7.883 -8.643 16.453 1.00 68.94 123 GLU A O 1
ATOM 1006 N N . GLU A 1 124 ? -6.566 -6.818 16.296 1.00 74.75 124 GLU A N 1
ATOM 1007 C CA . GLU A 1 124 ? -7.428 -5.932 17.073 1.00 74.75 124 GLU A CA 1
ATOM 1008 C C . GLU A 1 124 ? -8.161 -4.954 16.137 1.00 74.75 124 GLU A C 1
ATOM 1010 O O . GLU A 1 124 ? -7.564 -4.116 15.454 1.00 74.75 124 GLU A O 1
ATOM 1015 N N . MET A 1 125 ? -9.495 -5.045 16.082 1.00 71.50 125 MET A N 1
ATOM 1016 C CA . MET A 1 125 ? -10.285 -4.356 15.054 1.00 71.50 125 MET A CA 1
ATOM 1017 C C . MET A 1 125 ? -11.289 -3.338 15.585 1.00 71.50 125 MET A C 1
ATOM 1019 O O . MET A 1 125 ? -12.386 -3.671 16.029 1.00 71.50 125 MET A O 1
ATOM 1023 N N . LYS A 1 126 ? -10.979 -2.059 15.373 1.00 76.56 126 LYS A N 1
ATOM 1024 C CA . LYS A 1 126 ? -11.820 -0.901 15.704 1.00 76.56 126 LYS A CA 1
ATOM 1025 C C . LYS A 1 126 ? -12.389 -0.266 14.432 1.00 76.56 126 LYS A C 1
ATOM 1027 O O . LYS A 1 126 ? -12.038 0.846 14.028 1.00 76.56 126 LYS A O 1
ATOM 1032 N N . GLY A 1 127 ? -13.290 -0.989 13.761 1.00 77.12 127 GLY A N 1
ATOM 1033 C CA . GLY A 1 127 ? -13.803 -0.576 12.452 1.00 77.12 127 GLY A CA 1
ATOM 1034 C C . GLY A 1 127 ? -14.903 -1.452 11.848 1.00 77.12 127 GLY A C 1
ATOM 1035 O O . GLY A 1 127 ? -15.666 -2.114 12.544 1.00 77.12 127 GLY A O 1
ATOM 1036 N N . LYS A 1 128 ? -15.013 -1.423 10.514 1.00 81.19 128 LYS A N 1
ATOM 1037 C CA . LYS A 1 128 ? -15.810 -2.390 9.740 1.00 81.19 128 LYS A CA 1
ATOM 1038 C C . LYS A 1 128 ? -14.897 -3.180 8.819 1.00 81.19 128 LYS A C 1
ATOM 1040 O O . LYS A 1 128 ? -14.495 -2.636 7.791 1.00 81.19 128 LYS A O 1
ATOM 1045 N N . SER A 1 129 ? -14.659 -4.440 9.150 1.00 77.19 129 SER A N 1
ATOM 1046 C CA . SER A 1 129 ? -13.801 -5.313 8.356 1.00 77.19 129 SER A CA 1
ATOM 1047 C C . SER A 1 129 ? -14.578 -6.470 7.741 1.00 77.19 129 SER A C 1
ATOM 1049 O O . SER A 1 129 ? -15.558 -6.952 8.312 1.00 77.19 129 SER A O 1
ATOM 1051 N N . THR A 1 130 ? -14.157 -6.884 6.552 1.00 84.12 130 THR A N 1
ATOM 1052 C CA . THR A 1 130 ? -14.685 -8.048 5.832 1.00 84.12 130 THR A CA 1
ATOM 1053 C C . THR A 1 130 ? -13.535 -8.955 5.449 1.00 84.12 130 THR A C 1
ATOM 1055 O O . THR A 1 130 ? -12.508 -8.460 4.994 1.00 84.12 130 THR A O 1
ATOM 1058 N N . PHE A 1 131 ? -13.739 -10.258 5.571 1.00 79.44 131 PHE A N 1
ATOM 1059 C CA . PHE A 1 131 ? -12.724 -11.261 5.295 1.00 79.44 131 PHE A CA 1
ATOM 1060 C C . PHE A 1 131 ? -13.302 -12.334 4.390 1.00 79.44 131 PHE A C 1
ATOM 1062 O O . PHE A 1 131 ? -14.409 -12.807 4.661 1.00 79.44 131 PHE A O 1
ATOM 1069 N N . ASP A 1 132 ? -12.537 -12.730 3.385 1.00 84.38 132 ASP A N 1
ATOM 1070 C CA . ASP A 1 132 ? -12.649 -14.035 2.754 1.00 84.38 132 ASP A CA 1
ATOM 1071 C C . ASP A 1 132 ? -11.440 -14.889 3.164 1.00 84.38 132 ASP A C 1
ATOM 1073 O O . ASP A 1 132 ? -10.357 -14.369 3.440 1.00 84.38 132 ASP A O 1
ATOM 1077 N N . PHE A 1 133 ? -11.651 -16.196 3.287 1.00 78.56 133 PHE A N 1
ATOM 1078 C CA . PHE A 1 133 ? -10.628 -17.147 3.714 1.00 78.56 133 PHE A CA 1
ATOM 1079 C C . PHE A 1 133 ? -10.807 -18.462 2.965 1.00 78.56 133 PHE A C 1
ATOM 1081 O O . PHE A 1 133 ? -11.760 -19.208 3.206 1.00 78.56 133 PHE A O 1
ATOM 1088 N N . VAL A 1 134 ? -9.829 -18.819 2.135 1.00 78.31 134 VAL A N 1
ATOM 1089 C CA . VAL A 1 134 ? -9.776 -20.156 1.526 1.00 78.31 134 VAL A CA 1
ATOM 1090 C C . VAL A 1 134 ? -9.296 -21.191 2.551 1.00 78.31 134 VAL A C 1
ATOM 1092 O O . VAL A 1 134 ? -9.769 -22.332 2.545 1.00 78.31 134 VAL A O 1
ATOM 1095 N N . ARG A 1 135 ? -8.358 -20.814 3.438 1.00 67.25 135 ARG A N 1
ATOM 1096 C CA . ARG A 1 135 ? -7.845 -21.659 4.532 1.00 67.25 135 ARG A CA 1
ATOM 1097 C C . ARG A 1 135 ? -7.045 -20.847 5.565 1.00 67.25 135 ARG A C 1
ATOM 1099 O O . ARG A 1 135 ? -5.924 -20.462 5.269 1.00 67.25 135 ARG A O 1
ATOM 1106 N N . SER A 1 136 ? -7.538 -20.673 6.788 1.00 58.50 136 SER A N 1
ATOM 1107 C CA . SER A 1 136 ? -6.819 -19.936 7.846 1.00 58.50 136 SER A CA 1
ATOM 1108 C C . SER A 1 136 ? -6.998 -20.534 9.241 1.00 58.50 136 SER A C 1
ATOM 1110 O O . SER A 1 136 ? -7.919 -21.323 9.477 1.00 58.50 136 SER A O 1
ATOM 1112 N N . GLU A 1 137 ? -6.119 -20.130 10.159 1.00 60.50 137 GLU A N 1
ATOM 1113 C CA . GLU A 1 137 ? -6.342 -20.185 11.607 1.00 60.50 137 GLU A CA 1
ATOM 1114 C C . GLU A 1 137 ? -6.497 -18.743 12.121 1.00 60.50 137 GLU A C 1
ATOM 1116 O O . GLU A 1 137 ? -5.805 -17.834 11.663 1.00 60.50 137 GLU A O 1
ATOM 1121 N N . LEU A 1 138 ? -7.483 -18.509 12.993 1.00 58.00 138 LEU A N 1
ATOM 1122 C CA . LEU A 1 138 ? -8.046 -17.178 13.230 1.00 58.00 138 LEU A CA 1
ATOM 1123 C C . LEU A 1 138 ? -8.218 -16.890 14.725 1.00 58.00 138 LEU A C 1
ATOM 1125 O O . LEU A 1 138 ? -9.155 -17.405 15.340 1.00 58.00 138 LEU A O 1
ATOM 1129 N N . ASN A 1 139 ? -7.381 -16.013 15.276 1.00 61.66 139 ASN A N 1
ATOM 1130 C CA . ASN A 1 139 ? -7.556 -15.455 16.614 1.00 61.66 139 ASN A CA 1
ATOM 1131 C C . ASN A 1 139 ? -8.033 -14.001 16.481 1.00 61.66 139 ASN A C 1
ATOM 1133 O O . ASN A 1 139 ? -7.484 -13.229 15.702 1.00 61.66 139 ASN A O 1
ATOM 1137 N N . LYS A 1 140 ? -9.121 -13.638 17.174 1.00 56.53 140 LYS A N 1
ATOM 1138 C CA . LYS A 1 140 ? -9.702 -12.286 17.117 1.00 56.53 140 LYS A CA 1
ATOM 1139 C C . LYS A 1 140 ? -10.202 -11.829 18.469 1.00 56.53 140 LYS A C 1
ATOM 1141 O O . LYS A 1 140 ? -11.096 -12.465 19.031 1.00 56.53 140 LYS A O 1
ATOM 1146 N N . GLU A 1 141 ? -9.741 -10.660 18.898 1.00 55.69 141 GLU A N 1
ATOM 1147 C CA . GLU A 1 141 ? -10.386 -9.888 19.954 1.00 55.69 141 GLU A CA 1
ATOM 1148 C C . GLU A 1 141 ? -11.189 -8.731 19.333 1.00 55.69 141 GLU A C 1
ATOM 1150 O O . GLU A 1 141 ? -10.666 -7.819 18.693 1.00 55.69 141 GLU A O 1
ATOM 1155 N N . LEU A 1 142 ? -12.515 -8.798 19.486 1.00 51.72 142 LEU A N 1
ATOM 1156 C CA . LEU A 1 142 ? -13.454 -7.780 19.012 1.00 51.72 142 LEU A CA 1
ATOM 1157 C C . LEU A 1 142 ? -13.927 -6.932 20.200 1.00 51.72 142 LEU A C 1
ATOM 1159 O O . LEU A 1 142 ? -14.873 -7.316 20.892 1.00 51.72 142 LEU A O 1
ATOM 1163 N N . GLU A 1 143 ? -13.305 -5.772 20.423 1.00 52.09 143 GLU A N 1
ATOM 1164 C CA . GLU A 1 143 ? -13.869 -4.752 21.319 1.00 52.09 143 GLU A CA 1
ATOM 1165 C C . GLU A 1 143 ? -15.093 -4.072 20.676 1.00 52.09 143 GLU A C 1
ATOM 1167 O O . GLU A 1 143 ? -15.111 -3.795 19.473 1.00 52.09 143 GLU A O 1
ATOM 1172 N N . HIS A 1 144 ? -16.134 -3.826 21.481 1.00 43.28 144 HIS A N 1
ATOM 1173 C CA . HIS A 1 144 ? -17.514 -3.638 21.014 1.00 43.28 144 HIS A CA 1
ATOM 1174 C C . HIS A 1 144 ? -18.152 -2.294 21.419 1.00 43.28 144 HIS A C 1
ATOM 1176 O O . HIS A 1 144 ? -17.837 -1.786 22.517 1.00 43.28 144 HIS A O 1
#

Solvent-accessible surface area (backbone atoms only — not comparable to full-atom values): 6764 Å² total; per-residue (Å²): 117,58,80,63,80,52,78,57,76,52,72,69,80,69,56,77,43,46,45,51,40,48,36,56,26,40,40,48,43,49,47,36,54,37,41,43,42,38,42,37,34,38,38,39,34,39,38,32,60,32,36,43,39,39,37,43,39,38,44,38,41,38,40,39,28,55,28,36,41,38,45,37,40,38,38,40,37,42,38,40,38,29,53,28,35,41,38,42,36,43,40,42,36,36,42,37,40,40,28,54,29,37,42,40,44,36,45,36,43,37,38,39,39,39,41,30,51,29,34,44,41,42,41,41,51,59,60,54,73,48,77,49,69,78,41,70,52,82,51,75,56,76,75,131

Mean predicted aligned error: 9.17 Å

pLDDT: mean 70.23, std 12.88, range [43.28, 89.19]

Secondary structure (DSSP, 8-state):
-B--EE-S------SSEEEEEEE-S---EEESSEEEEEEE-S-EEEEESSEEEEEEE-SEEEEEESSEEEEEEE-SEEEEEESSEEEEEEE-SEEEEEESSEEEEEEE-SEEEEEESSEEEEEEE-SEEEEEESSEEEEEE---

Nearest PDB structures (foldseek):
  3lyc-assembly8_P  TM=4.704E-01  e=1.214E+00  Parabacteroides distasonis ATCC 8503
  8c50-assembly1_A  TM=1.933E-01  e=9.485E+00  Pontibacter korlensis